Protein AF-A0A959EKQ5-F1 (afdb_monomer_lite)

Radius of gyration: 11.65 Å; chains: 1; bounding box: 23×32×29 Å

Sequence (76 aa):
MPENFTEQFIEKLEEHYGPWEKMTSRFGNATFGKIAKDLCISASQFSKLIYGSATDGMYVRSIRNIERLIEEQQAV

Secondary structure (DSSP, 8-state):
----HHHHHHHHHHHHH-SEETTTTEETTEEHHHHHHHTTS-HHHHHHHHTT-S-HHHHHHHHHHHHHHHHHHHT-

Structure (mmCIF, N/CA/C/O backbone):
data_AF-A0A959EKQ5-F1
#
_entry.id   AF-A0A959EKQ5-F1
#
loop_
_atom_site.group_PDB
_atom_site.id
_atom_site.type_symbol
_atom_site.label_atom_id
_atom_site.label_alt_id
_atom_site.label_comp_id
_atom_site.label_asym_id
_atom_site.label_entity_id
_atom_site.label_seq_id
_atom_site.pdbx_PDB_ins_code
_atom_site.Cartn_x
_atom_site.Cartn_y
_atom_site.Cartn_z
_atom_site.occupancy
_atom_site.B_iso_or_equiv
_atom_site.auth_seq_id
_atom_site.auth_comp_id
_atom_site.auth_asym_id
_atom_site.auth_atom_id
_atom_site.pdbx_PDB_model_num
ATOM 1 N N . MET A 1 1 ? -4.055 -21.641 -10.381 1.00 40.72 1 MET A N 1
ATOM 2 C CA . MET A 1 1 ? -4.216 -20.276 -10.921 1.00 40.72 1 MET A CA 1
ATOM 3 C C . MET A 1 1 ? -3.054 -19.464 -10.383 1.00 40.72 1 MET A C 1
ATOM 5 O O . MET A 1 1 ? -2.792 -19.635 -9.198 1.00 40.72 1 MET A O 1
ATOM 9 N N . PRO A 1 2 ? -2.310 -18.684 -11.184 1.00 48.34 2 PRO A N 1
ATOM 10 C CA . PRO A 1 2 ? -1.368 -17.739 -10.595 1.00 48.34 2 PRO A CA 1
ATOM 11 C C . PRO A 1 2 ? -2.169 -16.789 -9.698 1.00 48.34 2 PRO A C 1
ATOM 13 O O . PRO A 1 2 ? -3.201 -16.274 -10.127 1.00 48.34 2 PRO A O 1
ATOM 16 N N . GLU A 1 3 ? -1.755 -16.629 -8.444 1.00 59.91 3 GLU A N 1
ATOM 17 C CA . GLU A 1 3 ? -2.328 -15.608 -7.569 1.00 59.91 3 GLU A CA 1
ATOM 18 C C . GLU A 1 3 ? -2.047 -14.247 -8.208 1.00 59.91 3 GLU A C 1
ATOM 20 O O . GLU A 1 3 ? -0.890 -13.862 -8.389 1.00 59.91 3 GLU A O 1
ATOM 25 N N . ASN A 1 4 ? -3.097 -13.524 -8.607 1.00 87.75 4 ASN A N 1
ATOM 26 C CA . ASN A 1 4 ? -2.934 -12.161 -9.088 1.00 87.75 4 ASN A CA 1
ATOM 27 C C . ASN A 1 4 ? -2.836 -11.229 -7.881 1.00 87.75 4 ASN A C 1
ATOM 29 O O . ASN A 1 4 ? -3.780 -10.528 -7.523 1.00 87.75 4 ASN A O 1
ATOM 33 N N . PHE A 1 5 ? -1.674 -11.254 -7.228 1.00 92.56 5 PHE A N 1
ATOM 34 C CA . PHE A 1 5 ? -1.410 -10.444 -6.044 1.00 92.56 5 PHE A CA 1
ATOM 35 C C . PHE A 1 5 ? -1.650 -8.947 -6.270 1.00 92.56 5 PHE A C 1
ATOM 37 O O . PHE A 1 5 ? -1.997 -8.235 -5.332 1.00 92.56 5 PHE A O 1
ATOM 44 N N . THR A 1 6 ? -1.482 -8.472 -7.508 1.00 94.19 6 THR A N 1
ATOM 45 C CA . THR A 1 6 ? -1.766 -7.082 -7.881 1.00 94.19 6 THR A CA 1
ATOM 46 C C . THR A 1 6 ? -3.250 -6.768 -7.718 1.00 94.19 6 THR A C 1
ATOM 48 O O . THR A 1 6 ? -3.593 -5.786 -7.067 1.00 94.19 6 THR A O 1
ATOM 51 N N . GLU A 1 7 ? -4.128 -7.611 -8.272 1.00 94.00 7 GLU A N 1
ATOM 52 C CA . GLU A 1 7 ? -5.583 -7.454 -8.148 1.00 94.00 7 GLU A CA 1
ATOM 53 C C . GLU A 1 7 ? -6.020 -7.563 -6.689 1.00 94.00 7 GLU A C 1
ATOM 55 O O . GLU A 1 7 ? -6.663 -6.648 -6.190 1.00 94.00 7 GLU A O 1
ATOM 60 N N . GLN A 1 8 ? -5.567 -8.597 -5.974 1.00 95.88 8 GLN A N 1
ATOM 61 C CA . GLN A 1 8 ? -5.886 -8.773 -4.554 1.00 95.88 8 GLN A CA 1
ATOM 62 C C . GLN A 1 8 ? -5.458 -7.563 -3.710 1.00 95.88 8 GLN A C 1
ATOM 64 O O . GLN A 1 8 ? -6.182 -7.119 -2.820 1.00 95.88 8 GLN A O 1
ATOM 69 N N . PHE A 1 9 ? -4.270 -7.016 -3.976 1.00 96.88 9 PHE A N 1
A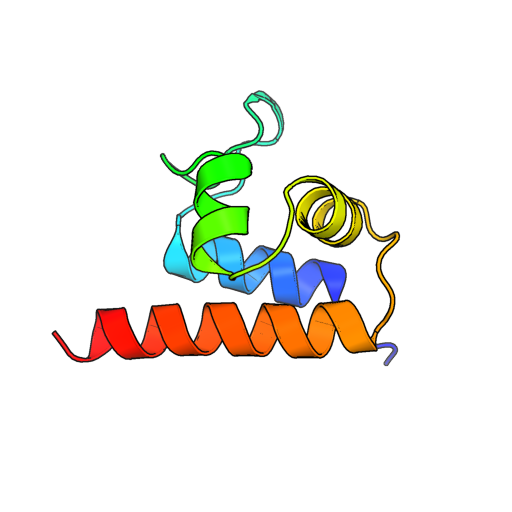TOM 70 C CA . PHE A 1 9 ? -3.788 -5.836 -3.272 1.00 96.88 9 PHE A CA 1
ATOM 71 C C . PHE A 1 9 ? -4.649 -4.604 -3.575 1.00 96.88 9 PHE A C 1
ATOM 73 O O . PHE A 1 9 ? -4.991 -3.872 -2.651 1.00 96.88 9 PHE A O 1
ATOM 80 N N . ILE A 1 10 ? -5.034 -4.391 -4.838 1.00 96.06 10 ILE A N 1
ATOM 81 C CA . ILE A 1 10 ? -5.917 -3.285 -5.238 1.00 96.06 10 ILE A CA 1
ATOM 82 C C . ILE A 1 10 ? -7.293 -3.428 -4.583 1.00 96.06 10 ILE A C 1
ATOM 84 O O . ILE A 1 10 ? -7.767 -2.462 -3.996 1.00 96.06 10 ILE A O 1
ATOM 88 N N . GLU A 1 11 ? -7.893 -4.617 -4.609 1.00 96.44 11 GLU A N 1
ATOM 89 C CA . GLU A 1 11 ? -9.193 -4.883 -3.980 1.00 96.44 11 GLU A CA 1
ATOM 90 C C . GLU A 1 11 ? -9.174 -4.544 -2.485 1.00 96.44 11 GLU A C 1
ATOM 92 O O . GLU A 1 11 ? -10.070 -3.865 -1.987 1.00 96.44 11 GLU A O 1
ATOM 97 N N . LYS A 1 12 ? -8.115 -4.938 -1.768 1.00 96.94 12 LYS A N 1
ATOM 98 C CA . LYS A 1 12 ? -7.964 -4.612 -0.343 1.00 96.94 12 LYS A CA 1
ATOM 99 C C . LYS A 1 12 ? -7.761 -3.123 -0.079 1.00 96.94 12 LYS A C 1
ATOM 101 O O . LYS A 1 12 ? -8.244 -2.603 0.926 1.00 96.94 12 LYS A O 1
ATOM 106 N N . LEU A 1 13 ? -7.063 -2.417 -0.967 1.00 97.31 13 LEU A N 1
ATOM 107 C CA . LEU A 1 13 ? -6.964 -0.961 -0.877 1.00 97.31 13 LEU A CA 1
ATOM 108 C C . LEU A 1 13 ? -8.325 -0.296 -1.096 1.00 97.31 13 LEU A C 1
ATOM 110 O O . LEU A 1 13 ? -8.654 0.640 -0.370 1.00 97.31 13 LEU A O 1
ATOM 114 N N . GLU A 1 14 ? -9.108 -0.779 -2.061 1.00 96.62 14 GLU A N 1
ATOM 115 C CA . GLU A 1 14 ? -10.452 -0.265 -2.325 1.00 96.62 14 GLU A CA 1
ATOM 116 C C . GLU A 1 14 ? -11.419 -0.543 -1.169 1.00 96.62 14 GLU A C 1
ATOM 118 O O . GLU A 1 14 ? -12.205 0.338 -0.821 1.00 96.62 14 GLU A O 1
ATOM 123 N N . GLU A 1 15 ? -11.308 -1.708 -0.523 1.00 96.12 15 GLU A N 1
ATOM 124 C CA . GLU A 1 15 ? -12.078 -2.079 0.673 1.00 96.12 15 GLU A CA 1
ATOM 125 C C . GLU A 1 15 ? -11.857 -1.090 1.831 1.00 96.12 15 GLU A C 1
ATOM 127 O O . GLU A 1 15 ? -12.817 -0.668 2.474 1.00 96.12 15 GLU A O 1
ATOM 132 N N . HIS A 1 16 ? -10.608 -0.684 2.083 1.00 96.38 16 HIS A N 1
ATOM 133 C CA . HIS A 1 16 ? -10.271 0.171 3.226 1.00 96.38 16 HIS A CA 1
ATOM 134 C C . HIS A 1 16 ? -10.350 1.679 2.933 1.00 96.38 16 HIS A C 1
A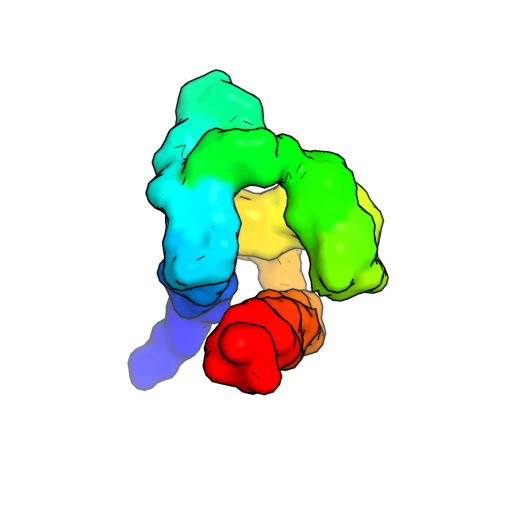TOM 136 O O . HIS A 1 16 ? -10.844 2.456 3.751 1.00 96.38 16 HIS A O 1
ATOM 142 N N . TYR A 1 17 ? -9.833 2.122 1.783 1.00 96.19 17 TYR A N 1
ATOM 143 C CA . TYR A 1 17 ? -9.667 3.547 1.462 1.00 96.19 17 TYR A CA 1
ATOM 144 C C . TYR A 1 17 ? -10.723 4.089 0.490 1.00 96.19 17 TYR A C 1
ATOM 146 O O . TYR A 1 17 ? -10.878 5.309 0.373 1.00 96.19 17 TYR A O 1
ATOM 154 N N . GLY A 1 18 ? -11.448 3.208 -0.201 1.00 96.00 18 GLY A N 1
ATOM 155 C CA . GLY A 1 18 ? -12.389 3.558 -1.261 1.00 96.00 18 GLY A CA 1
ATOM 156 C C . GLY A 1 18 ? -11.808 3.408 -2.676 1.00 96.00 18 GLY A C 1
ATOM 157 O O . GLY A 1 18 ? -10.639 3.059 -2.846 1.00 96.00 18 GLY A O 1
ATOM 158 N N . PRO A 1 19 ? -12.618 3.683 -3.713 1.00 95.88 19 PRO A N 1
ATOM 159 C CA . PRO A 1 19 ? -12.337 3.294 -5.096 1.00 95.88 19 PRO A CA 1
ATOM 160 C C . PRO A 1 19 ? -11.045 3.900 -5.650 1.00 95.88 19 PRO A C 1
ATOM 162 O O . PRO A 1 19 ? -10.678 5.033 -5.313 1.00 95.88 19 PRO A O 1
ATOM 165 N N . TRP A 1 20 ? -10.377 3.170 -6.546 1.00 93.88 20 TRP A N 1
ATOM 166 C CA . TRP A 1 20 ? -9.142 3.628 -7.168 1.00 93.88 20 TRP A CA 1
ATOM 167 C C . TRP A 1 20 ? -9.388 4.689 -8.250 1.00 93.88 20 TRP A C 1
ATOM 169 O O . TRP A 1 20 ? -9.785 4.408 -9.385 1.00 93.88 20 TRP A O 1
ATOM 179 N N . GLU A 1 21 ? -9.043 5.936 -7.939 1.00 92.19 21 GLU A N 1
ATOM 180 C CA . GLU A 1 21 ? -9.023 7.039 -8.894 1.00 92.19 21 GLU A CA 1
ATOM 181 C C . GLU A 1 21 ? -7.670 7.114 -9.619 1.00 92.19 21 GLU A C 1
ATOM 183 O O . GLU A 1 21 ? -6.731 7.813 -9.217 1.00 92.19 21 GLU A O 1
ATOM 188 N N . LYS A 1 22 ? -7.565 6.404 -10.747 1.00 82.75 22 LYS A N 1
ATOM 189 C CA . LYS A 1 22 ? -6.329 6.326 -11.553 1.00 82.75 22 LYS A CA 1
ATOM 190 C C . LYS A 1 22 ? -5.792 7.691 -11.999 1.00 82.75 22 LYS A C 1
ATOM 192 O O . LYS A 1 22 ? -4.581 7.881 -12.049 1.00 82.75 22 LYS A O 1
ATOM 197 N N . MET A 1 23 ? -6.680 8.645 -12.288 1.00 84.12 23 MET A N 1
ATOM 198 C CA . MET A 1 23 ? -6.305 9.987 -12.761 1.00 84.12 23 MET A CA 1
ATOM 199 C C . MET A 1 23 ? -5.623 10.829 -11.678 1.00 84.12 23 MET A C 1
ATOM 201 O O . MET A 1 23 ? -4.801 11.684 -11.993 1.00 84.12 23 MET A O 1
ATOM 205 N N . THR A 1 24 ? -5.956 10.598 -10.406 1.00 86.44 24 THR A N 1
ATOM 206 C CA . THR A 1 24 ? -5.485 11.417 -9.280 1.00 86.44 24 THR A CA 1
ATOM 207 C C . THR A 1 24 ? -4.471 10.689 -8.400 1.00 86.44 24 THR A C 1
ATOM 209 O O . THR A 1 24 ? -3.908 11.306 -7.496 1.00 86.44 24 THR A O 1
ATOM 212 N N . SER A 1 25 ? -4.181 9.410 -8.684 1.00 86.81 25 SER A N 1
ATOM 213 C CA . SER A 1 25 ? -3.312 8.554 -7.858 1.00 86.81 25 SER A CA 1
ATOM 214 C C . SER A 1 25 ? -3.791 8.510 -6.404 1.00 86.81 25 SER A C 1
ATOM 216 O O . SER A 1 25 ? -3.041 8.782 -5.456 1.00 86.81 25 SER A O 1
ATOM 218 N N . ARG A 1 26 ? -5.084 8.218 -6.240 1.00 93.06 26 ARG A N 1
ATOM 219 C CA . ARG A 1 26 ? -5.765 8.141 -4.946 1.00 93.06 26 ARG A CA 1
ATOM 220 C C . ARG A 1 26 ? -6.652 6.914 -4.862 1.00 93.06 26 ARG A C 1
ATOM 222 O O . ARG A 1 26 ? -7.142 6.435 -5.879 1.00 93.06 26 ARG A O 1
ATOM 229 N N . PHE A 1 27 ? -6.863 6.451 -3.641 1.00 95.75 27 PHE A N 1
ATOM 230 C CA . PHE A 1 27 ? -7.934 5.523 -3.296 1.00 95.75 27 PHE A CA 1
ATOM 231 C C . PHE A 1 27 ? -8.895 6.291 -2.393 1.00 95.75 27 PHE A C 1
ATOM 233 O O . PHE A 1 27 ? -8.491 6.746 -1.319 1.00 95.75 27 PHE A O 1
ATOM 240 N N . GLY A 1 28 ? -10.101 6.572 -2.892 1.00 93.50 28 GLY A N 1
ATOM 241 C CA . GLY A 1 28 ? -10.991 7.570 -2.298 1.00 93.50 28 GLY A CA 1
ATOM 242 C C . GLY A 1 28 ? -10.261 8.896 -2.027 1.00 93.50 28 GLY A C 1
ATOM 243 O O . GLY A 1 28 ? -9.711 9.528 -2.928 1.00 93.50 28 GLY A O 1
ATOM 244 N N . ASN A 1 29 ? -10.194 9.301 -0.756 1.00 92.75 29 ASN A N 1
ATOM 245 C CA . ASN A 1 29 ? -9.497 10.526 -0.336 1.00 92.75 29 ASN A CA 1
ATOM 246 C C . ASN A 1 29 ? -8.021 10.311 0.058 1.00 92.75 29 ASN A C 1
ATOM 248 O O . ASN A 1 29 ? -7.316 11.282 0.353 1.00 92.75 29 ASN A O 1
ATOM 252 N N . ALA A 1 30 ? -7.531 9.069 0.081 1.00 96.25 30 ALA A N 1
ATOM 253 C CA . ALA A 1 30 ? -6.171 8.747 0.495 1.00 96.25 30 ALA A CA 1
ATOM 254 C C . ALA A 1 30 ? -5.183 8.864 -0.676 1.00 96.25 30 ALA A C 1
ATOM 256 O O . ALA A 1 30 ? -5.353 8.266 -1.737 1.00 96.25 30 ALA A O 1
ATOM 257 N N . THR A 1 31 ? -4.107 9.628 -0.478 1.00 95.06 31 THR A N 1
ATOM 258 C CA . THR A 1 31 ? -3.008 9.723 -1.448 1.00 95.06 31 THR A CA 1
ATOM 259 C C . THR A 1 31 ? -2.082 8.516 -1.339 1.00 95.06 31 THR A C 1
ATOM 261 O O . THR A 1 31 ? -1.911 7.955 -0.258 1.00 95.06 31 THR A O 1
ATOM 264 N N . PHE A 1 32 ? -1.389 8.168 -2.425 1.00 94.94 32 PHE A N 1
ATOM 265 C CA . PHE A 1 32 ? -0.389 7.088 -2.414 1.00 94.94 32 PHE A CA 1
ATOM 266 C C . PHE A 1 32 ? 0.655 7.244 -1.295 1.00 94.94 32 PHE A C 1
ATOM 268 O O . PHE A 1 32 ? 1.053 6.264 -0.673 1.00 94.94 32 PHE A O 1
ATOM 275 N N . GLY A 1 33 ? 1.072 8.478 -0.990 1.00 95.25 33 GLY A N 1
ATOM 276 C CA . GLY A 1 33 ? 2.003 8.749 0.108 1.00 95.25 33 GLY A CA 1
ATOM 277 C C . GLY A 1 33 ? 1.415 8.455 1.492 1.00 95.25 33 GLY A C 1
ATOM 278 O O . GLY A 1 33 ? 2.121 7.927 2.350 1.00 95.25 33 GLY A O 1
ATOM 279 N N . LYS A 1 34 ? 0.126 8.757 1.706 1.00 96.06 34 LYS A N 1
ATOM 280 C CA . LYS A 1 34 ? -0.578 8.411 2.949 1.00 96.06 34 LYS A CA 1
ATOM 281 C C . LYS A 1 34 ? -0.691 6.896 3.098 1.00 96.06 34 LYS A C 1
ATOM 283 O O . LYS A 1 34 ? -0.309 6.378 4.139 1.00 96.06 34 LYS A O 1
ATOM 288 N N . ILE A 1 35 ? -1.121 6.207 2.043 1.00 97.38 35 ILE A N 1
ATOM 289 C CA . ILE A 1 35 ? -1.284 4.748 2.040 1.00 97.38 35 ILE A CA 1
ATOM 290 C C . ILE A 1 35 ? 0.059 4.053 2.292 1.00 97.38 35 ILE A C 1
ATOM 292 O O . ILE A 1 35 ? 0.153 3.171 3.136 1.00 97.38 35 ILE A O 1
ATOM 296 N N . ALA A 1 36 ? 1.134 4.486 1.626 1.00 97.62 36 ALA A N 1
ATOM 297 C CA . ALA A 1 36 ? 2.467 3.928 1.851 1.00 97.62 36 ALA A CA 1
ATOM 298 C C . ALA A 1 36 ? 2.900 4.046 3.324 1.00 97.62 36 ALA A C 1
ATOM 300 O O . ALA A 1 36 ? 3.431 3.091 3.891 1.00 97.62 36 ALA A O 1
ATOM 301 N N . LYS A 1 37 ? 2.626 5.199 3.953 1.00 97.50 37 LYS A N 1
ATOM 302 C CA . LYS A 1 37 ? 2.916 5.429 5.372 1.00 97.50 37 LYS A CA 1
ATOM 303 C C . LYS A 1 37 ? 2.106 4.500 6.279 1.00 97.50 37 LYS A C 1
ATOM 305 O O . LYS A 1 37 ? 2.684 3.943 7.205 1.00 97.50 37 LYS A O 1
ATOM 310 N N . ASP A 1 38 ? 0.819 4.323 6.002 1.00 97.19 38 ASP A N 1
ATOM 311 C CA . ASP A 1 38 ? -0.065 3.44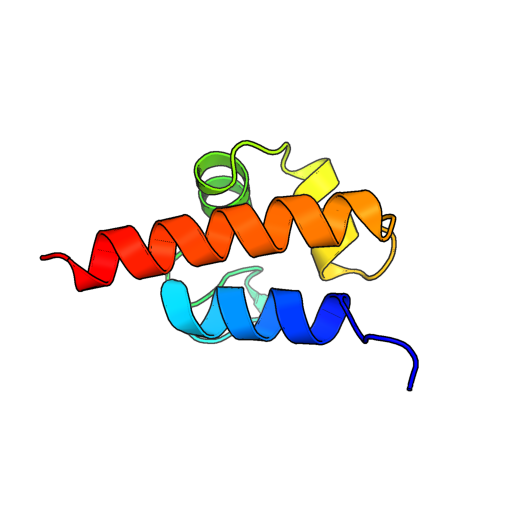5 6.782 1.00 97.19 38 ASP A CA 1
ATOM 312 C C . ASP A 1 38 ? 0.359 1.977 6.677 1.00 97.19 38 ASP A C 1
ATOM 314 O O . ASP A 1 38 ? 0.382 1.257 7.669 1.00 97.19 38 ASP A O 1
ATOM 318 N N . LEU A 1 39 ? 0.795 1.553 5.488 1.00 97.25 39 LEU A N 1
ATOM 319 C CA . LEU A 1 39 ? 1.321 0.211 5.245 1.00 97.25 39 LEU A CA 1
ATOM 320 C C . LEU A 1 39 ? 2.765 0.012 5.727 1.00 97.25 39 LEU A C 1
ATOM 322 O O . LEU A 1 39 ? 3.324 -1.065 5.509 1.00 97.25 39 LEU A O 1
ATOM 326 N N . CYS A 1 40 ? 3.386 1.018 6.353 1.00 96.12 40 CYS A N 1
ATOM 327 C CA . CYS A 1 40 ? 4.779 0.988 6.805 1.00 96.12 40 CYS A CA 1
ATOM 328 C C . CYS A 1 40 ? 5.788 0.651 5.685 1.00 96.12 40 CYS A C 1
ATOM 330 O O . CYS A 1 40 ? 6.770 -0.059 5.911 1.00 96.12 40 CYS A O 1
ATOM 332 N N . ILE A 1 41 ? 5.562 1.167 4.472 1.00 96.50 41 ILE A N 1
ATOM 333 C CA . ILE A 1 41 ? 6.443 0.997 3.306 1.00 96.50 41 ILE A CA 1
ATOM 334 C C . 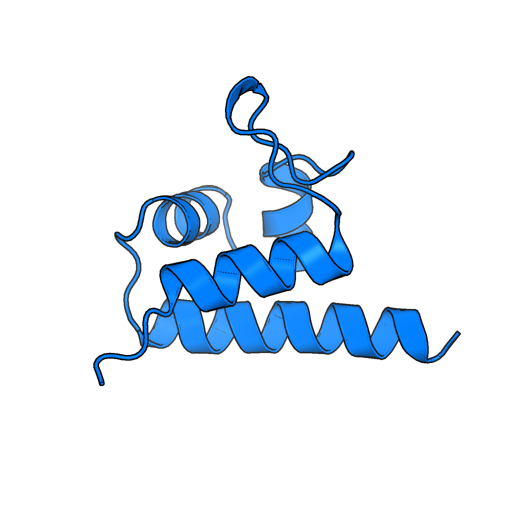ILE A 1 41 ? 6.804 2.344 2.673 1.00 96.50 41 ILE A C 1
ATOM 336 O O . ILE A 1 41 ? 6.196 3.380 2.936 1.00 96.50 41 ILE A O 1
ATOM 340 N N . SER A 1 42 ? 7.816 2.356 1.804 1.00 96.50 42 SER A N 1
ATOM 341 C CA . SER A 1 42 ? 8.150 3.572 1.057 1.00 96.50 42 SER A CA 1
ATOM 342 C C . SER A 1 42 ? 7.174 3.811 -0.099 1.00 96.50 42 SER A C 1
ATOM 344 O O . SER A 1 42 ? 6.627 2.869 -0.673 1.00 96.50 42 SER A O 1
ATOM 346 N N . ALA A 1 43 ? 7.024 5.070 -0.523 1.00 94.44 43 ALA A N 1
ATOM 347 C CA . ALA A 1 43 ? 6.230 5.410 -1.708 1.00 94.44 43 ALA A CA 1
ATOM 348 C C . ALA A 1 43 ? 6.717 4.673 -2.973 1.00 94.44 43 ALA A C 1
ATOM 350 O O . ALA A 1 43 ? 5.912 4.278 -3.807 1.00 94.44 43 ALA A O 1
ATOM 351 N N . SER A 1 44 ? 8.027 4.422 -3.094 1.00 95.38 44 SER A N 1
ATOM 352 C CA . SER A 1 44 ? 8.583 3.629 -4.200 1.00 95.38 44 SER A CA 1
ATOM 353 C C . SER A 1 44 ? 8.128 2.168 -4.150 1.00 95.38 44 SER A C 1
ATOM 355 O O . SER A 1 44 ? 7.766 1.608 -5.183 1.00 95.38 44 SER A O 1
ATOM 357 N N . GLN A 1 45 ? 8.117 1.550 -2.964 1.00 96.44 45 GLN A N 1
ATOM 358 C CA . GLN A 1 45 ? 7.597 0.192 -2.800 1.00 96.44 45 GLN A CA 1
ATOM 359 C C . GLN A 1 45 ? 6.098 0.128 -3.090 1.00 96.44 45 GLN A C 1
ATOM 361 O O . GLN A 1 45 ? 5.667 -0.788 -3.785 1.00 96.44 45 GLN A O 1
ATOM 366 N N . PHE A 1 46 ? 5.333 1.123 -2.636 1.00 96.88 46 PHE A N 1
ATOM 367 C CA . PHE A 1 46 ? 3.910 1.228 -2.944 1.00 96.88 46 PHE A CA 1
ATOM 368 C C . PHE A 1 46 ? 3.654 1.320 -4.454 1.00 96.88 46 PHE A C 1
ATOM 370 O O . PHE A 1 46 ? 2.885 0.532 -4.993 1.00 96.88 46 PHE A O 1
ATOM 377 N N . SER A 1 47 ? 4.374 2.187 -5.173 1.00 94.88 47 SER A N 1
ATOM 378 C CA . SER A 1 47 ? 4.253 2.277 -6.634 1.00 94.88 47 SER A CA 1
ATOM 379 C C . SER A 1 47 ? 4.564 0.951 -7.335 1.00 94.88 47 SER A C 1
ATOM 381 O O . SER A 1 47 ? 3.883 0.596 -8.292 1.00 94.88 47 SER A O 1
ATOM 383 N N . LYS A 1 48 ? 5.554 0.181 -6.861 1.00 96.19 48 LYS A N 1
ATOM 384 C CA . LYS A 1 48 ? 5.852 -1.143 -7.437 1.00 96.19 48 LYS A CA 1
ATOM 385 C C . LYS A 1 48 ? 4.683 -2.118 -7.299 1.00 96.19 48 LYS A C 1
ATOM 387 O O . LYS A 1 48 ? 4.434 -2.868 -8.238 1.00 96.19 48 LYS A O 1
ATOM 392 N N . LEU A 1 49 ? 3.994 -2.092 -6.156 1.00 96.69 49 LEU A N 1
ATOM 393 C CA . LEU A 1 49 ? 2.812 -2.919 -5.894 1.00 96.69 49 LEU A CA 1
ATOM 394 C C . LEU A 1 49 ? 1.633 -2.503 -6.784 1.00 96.69 49 LEU A C 1
ATOM 396 O O . LEU A 1 49 ? 0.967 -3.359 -7.344 1.00 96.69 49 LEU A O 1
ATOM 400 N N . ILE A 1 50 ? 1.415 -1.197 -6.977 1.00 95.12 50 ILE A N 1
ATOM 401 C CA . ILE A 1 50 ? 0.352 -0.688 -7.861 1.00 95.12 50 ILE A CA 1
ATOM 402 C C . ILE A 1 50 ? 0.593 -1.061 -9.329 1.00 95.12 50 ILE A C 1
ATOM 404 O O . ILE A 1 50 ? -0.343 -1.408 -10.044 1.00 95.12 50 ILE A O 1
ATOM 408 N N . TYR A 1 51 ? 1.842 -0.987 -9.794 1.00 92.50 51 TYR A N 1
ATOM 409 C CA . TYR A 1 51 ? 2.182 -1.189 -11.205 1.00 92.50 51 TYR A CA 1
ATOM 410 C C . TYR A 1 51 ? 2.663 -2.609 -11.545 1.00 92.50 51 TYR A C 1
ATOM 412 O O . TYR A 1 51 ? 3.229 -2.810 -12.617 1.00 92.50 51 TYR A O 1
ATOM 420 N N . GLY A 1 52 ? 2.477 -3.597 -10.663 1.00 92.88 52 GLY A N 1
ATOM 421 C CA . GLY A 1 52 ? 2.752 -4.997 -11.012 1.00 92.88 52 GLY A CA 1
ATOM 422 C C . GLY A 1 52 ? 4.236 -5.381 -11.074 1.00 92.88 52 GLY A C 1
ATOM 423 O O . GLY A 1 52 ? 4.577 -6.387 -11.685 1.00 92.88 52 GLY A O 1
ATOM 424 N N . SER A 1 53 ? 5.137 -4.590 -10.480 1.00 94.94 53 SER A N 1
ATOM 425 C CA . SER A 1 53 ? 6.602 -4.805 -10.537 1.00 94.94 53 SER A CA 1
ATOM 426 C C . SER A 1 53 ? 7.227 -5.171 -9.186 1.00 94.94 53 SER A C 1
ATOM 428 O O . SER A 1 53 ? 8.452 -5.204 -9.033 1.00 94.94 53 SER A O 1
ATOM 430 N N . ALA A 1 54 ? 6.389 -5.409 -8.179 1.00 95.75 54 ALA A N 1
ATOM 431 C CA . ALA A 1 54 ? 6.801 -5.903 -6.877 1.00 95.75 54 ALA A CA 1
ATOM 432 C C . ALA A 1 54 ? 7.024 -7.423 -6.899 1.00 95.75 54 ALA A C 1
ATOM 434 O O . ALA A 1 54 ? 6.516 -8.131 -7.763 1.00 95.75 54 ALA A O 1
ATOM 435 N N . THR A 1 55 ? 7.789 -7.926 -5.932 1.00 95.88 55 THR A N 1
ATOM 436 C CA . THR A 1 55 ? 7.946 -9.373 -5.740 1.00 95.88 55 THR A CA 1
ATOM 437 C C . THR A 1 55 ? 6.767 -9.943 -4.954 1.00 95.88 55 THR A C 1
ATOM 439 O O . THR A 1 55 ? 6.159 -9.232 -4.154 1.00 95.88 55 THR A O 1
ATOM 442 N N . ASP A 1 56 ? 6.499 -11.240 -5.083 1.00 95.56 56 ASP A N 1
ATOM 443 C CA . ASP A 1 56 ? 5.439 -11.933 -4.331 1.00 95.56 56 ASP A CA 1
ATOM 444 C C . ASP A 1 56 ? 5.555 -11.690 -2.818 1.00 95.56 56 ASP A C 1
ATOM 446 O O . ASP A 1 56 ? 4.589 -11.355 -2.138 1.00 95.56 56 ASP A O 1
ATOM 450 N N . GLY A 1 57 ? 6.777 -11.741 -2.276 1.00 95.75 57 GLY A N 1
ATOM 451 C CA . GLY A 1 57 ? 7.022 -11.464 -0.859 1.00 95.75 57 GLY A CA 1
ATOM 452 C C . GLY A 1 57 ? 6.722 -10.018 -0.440 1.00 95.75 57 GLY A C 1
ATOM 453 O O . GLY A 1 57 ? 6.445 -9.776 0.735 1.00 95.75 57 GLY A O 1
ATOM 454 N N . MET A 1 58 ? 6.784 -9.048 -1.360 1.00 96.69 58 MET A N 1
ATOM 455 C CA . MET A 1 58 ? 6.312 -7.685 -1.092 1.00 96.69 58 MET A CA 1
ATOM 456 C C . MET A 1 58 ? 4.789 -7.655 -1.017 1.00 96.69 58 MET A C 1
ATOM 458 O O . MET A 1 58 ? 4.265 -7.104 -0.054 1.00 96.69 58 MET A O 1
ATOM 462 N N . TYR A 1 59 ? 4.102 -8.292 -1.967 1.00 97.50 59 TYR A N 1
ATOM 463 C CA . TYR A 1 59 ? 2.644 -8.380 -1.954 1.00 97.50 59 TYR A CA 1
ATOM 464 C C . TYR A 1 59 ? 2.118 -9.038 -0.689 1.00 97.50 59 TYR A C 1
ATOM 466 O O . TYR A 1 59 ? 1.317 -8.431 0.009 1.00 97.50 59 TYR A O 1
ATOM 474 N N . VAL A 1 60 ? 2.630 -10.216 -0.329 1.00 96.38 60 VAL A N 1
ATOM 475 C CA . VAL A 1 60 ? 2.193 -10.940 0.875 1.00 96.38 60 VAL A CA 1
ATOM 476 C C . VAL A 1 60 ? 2.318 -10.074 2.132 1.00 96.38 60 VAL A C 1
ATOM 478 O O . VAL A 1 60 ? 1.423 -10.072 2.974 1.00 96.38 60 VAL A O 1
ATOM 481 N N . ARG A 1 61 ? 3.411 -9.309 2.278 1.00 97.31 61 ARG A N 1
ATOM 482 C CA . ARG A 1 61 ? 3.578 -8.398 3.424 1.00 97.31 61 ARG A CA 1
ATOM 483 C C . ARG A 1 61 ? 2.601 -7.226 3.372 1.00 97.31 61 ARG A C 1
ATOM 485 O O . ARG A 1 61 ? 2.000 -6.904 4.388 1.00 97.31 61 ARG A O 1
ATOM 492 N N . SER A 1 62 ? 2.444 -6.594 2.214 1.00 97.88 62 SER A N 1
ATOM 493 C CA . SER A 1 62 ? 1.576 -5.425 2.066 1.00 97.88 62 SER A CA 1
ATOM 494 C C . SER A 1 62 ? 0.090 -5.765 2.176 1.00 97.88 62 SER A C 1
ATOM 496 O O . SER A 1 62 ? -0.638 -4.990 2.786 1.00 97.88 62 SER A O 1
ATOM 498 N N . ILE A 1 63 ? -0.334 -6.931 1.678 1.00 97.62 63 ILE A N 1
ATOM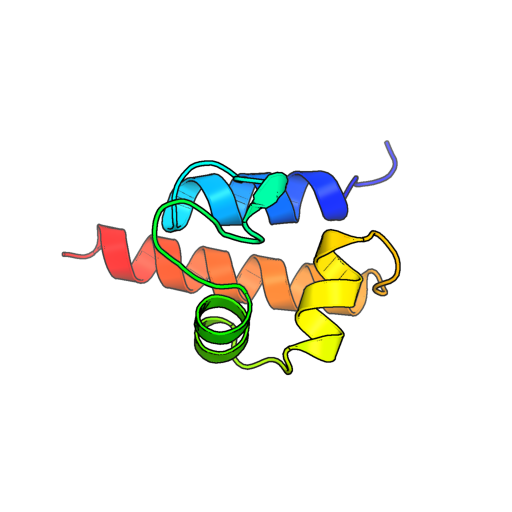 499 C CA . ILE A 1 63 ? -1.693 -7.469 1.838 1.00 97.62 63 ILE A CA 1
ATOM 500 C C . ILE A 1 63 ? -1.991 -7.713 3.322 1.00 97.62 63 ILE A C 1
ATOM 502 O O . ILE A 1 63 ? -2.969 -7.189 3.840 1.00 97.62 63 ILE A O 1
ATOM 506 N N . ARG A 1 64 ? -1.089 -8.379 4.053 1.00 97.12 64 ARG A N 1
ATOM 507 C CA . ARG A 1 64 ? -1.249 -8.560 5.507 1.00 97.12 64 ARG A CA 1
ATOM 508 C C . ARG A 1 64 ? -1.319 -7.238 6.269 1.00 97.12 64 ARG A C 1
ATOM 510 O O . ARG A 1 64 ? -2.035 -7.137 7.258 1.00 97.12 64 ARG A O 1
ATOM 517 N N . ASN A 1 65 ? -0.562 -6.227 5.842 1.00 97.75 65 ASN A N 1
ATOM 518 C CA . ASN A 1 65 ? -0.600 -4.916 6.487 1.00 97.75 65 ASN A CA 1
ATOM 519 C C . ASN A 1 65 ? -1.953 -4.218 6.272 1.00 97.75 65 ASN A C 1
ATOM 521 O O . ASN A 1 65 ? -2.487 -3.677 7.233 1.00 97.75 65 ASN A O 1
ATOM 525 N N . ILE A 1 66 ? -2.523 -4.249 5.059 1.00 97.62 66 ILE A N 1
ATOM 526 C CA . ILE A 1 66 ? -3.846 -3.648 4.803 1.00 97.62 66 ILE A CA 1
ATOM 527 C C . ILE A 1 66 ? -4.976 -4.444 5.464 1.00 97.62 66 ILE A C 1
ATOM 529 O O . ILE A 1 66 ? -5.896 -3.840 6.002 1.00 97.62 66 ILE A O 1
ATOM 533 N N . GLU A 1 67 ? -4.880 -5.776 5.517 1.00 97.25 67 GLU A N 1
ATOM 534 C CA . GLU A 1 67 ? -5.828 -6.624 6.254 1.00 97.25 67 GLU A CA 1
ATOM 535 C C . GLU A 1 67 ? -5.896 -6.229 7.734 1.00 97.25 67 GLU A C 1
ATOM 537 O O . GLU A 1 67 ? -6.985 -6.038 8.265 1.00 97.25 67 GLU A O 1
ATOM 542 N N . ARG A 1 68 ? -4.746 -5.984 8.376 1.00 96.62 68 ARG A N 1
ATOM 543 C CA . ARG A 1 68 ? -4.707 -5.499 9.766 1.00 96.62 68 ARG A CA 1
ATOM 544 C C . ARG A 1 68 ? -5.369 -4.133 9.939 1.00 96.62 68 ARG A C 1
ATOM 546 O O . ARG A 1 68 ? -6.075 -3.933 10.919 1.00 96.62 68 ARG A O 1
ATOM 553 N N . LEU A 1 69 ? -5.171 -3.206 9.000 1.00 96.12 69 LEU A N 1
ATOM 554 C CA . LEU A 1 69 ? -5.824 -1.890 9.047 1.00 96.12 69 LEU A CA 1
ATOM 555 C C . LEU A 1 69 ? -7.351 -2.002 8.913 1.00 96.12 69 LEU A C 1
ATOM 557 O O . LEU A 1 69 ? -8.081 -1.267 9.577 1.00 96.12 69 LEU A O 1
ATOM 561 N N . ILE A 1 70 ? -7.835 -2.929 8.079 1.00 95.75 70 ILE A N 1
ATOM 562 C CA . ILE A 1 70 ? -9.268 -3.220 7.928 1.00 95.75 70 ILE A CA 1
ATOM 563 C C . ILE A 1 70 ? -9.834 -3.797 9.231 1.00 95.75 70 ILE A C 1
ATOM 565 O O . ILE A 1 70 ? -10.857 -3.318 9.717 1.00 95.75 70 ILE A O 1
ATOM 569 N N . GLU A 1 71 ? -9.159 -4.785 9.821 1.00 95.31 71 GLU A N 1
ATOM 570 C CA . GLU A 1 71 ? -9.561 -5.388 11.100 1.00 95.31 71 GLU A CA 1
ATOM 571 C C . GLU A 1 71 ? -9.613 -4.347 12.230 1.00 95.31 71 GLU A C 1
ATOM 573 O O . GLU A 1 71 ? -10.581 -4.299 12.989 1.00 95.31 71 GLU A O 1
ATOM 578 N N . GLU A 1 72 ? -8.608 -3.471 12.316 1.00 93.12 72 GLU A N 1
ATOM 579 C CA . GLU A 1 72 ? -8.551 -2.384 13.301 1.00 93.12 72 GLU A CA 1
ATOM 580 C C . GLU A 1 72 ? 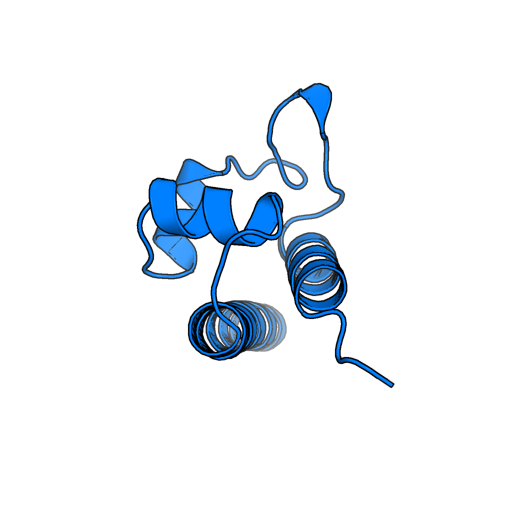-9.695 -1.370 13.125 1.00 93.12 72 GLU A C 1
ATOM 582 O O . GLU A 1 72 ? -10.207 -0.849 14.115 1.00 93.12 72 GLU A O 1
ATOM 587 N N . GLN A 1 73 ? -10.131 -1.108 11.889 1.00 87.94 73 GLN A N 1
ATOM 588 C CA . GLN A 1 73 ? -11.259 -0.217 11.602 1.00 87.94 73 GLN A CA 1
ATOM 589 C C . GLN A 1 73 ? -12.616 -0.836 11.969 1.00 87.94 73 GLN A C 1
ATOM 591 O O . GLN A 1 73 ? -13.516 -0.112 12.385 1.00 87.94 73 GLN A O 1
ATOM 596 N N . GLN A 1 74 ? -12.773 -2.153 11.807 1.00 79.50 74 GLN A N 1
ATOM 597 C CA . GLN A 1 74 ? -14.017 -2.879 12.105 1.00 79.50 74 GLN A CA 1
ATOM 598 C C . GLN A 1 74 ? -14.212 -3.175 13.599 1.00 79.50 74 GLN A C 1
ATOM 600 O O . GLN A 1 74 ? -15.323 -3.480 14.025 1.00 79.50 74 GLN A O 1
ATOM 605 N N . ALA A 1 75 ? -13.147 -3.103 14.398 1.00 72.81 75 ALA A N 1
ATOM 606 C CA . ALA A 1 75 ? -13.195 -3.308 15.845 1.00 72.81 75 ALA A CA 1
ATOM 607 C C . ALA A 1 75 ? -13.737 -2.094 16.638 1.00 72.81 75 ALA A C 1
ATOM 609 O O . ALA A 1 75 ? -13.737 -2.129 17.872 1.00 72.81 75 ALA A O 1
ATOM 610 N N . VAL A 1 76 ? -14.171 -1.033 15.945 1.00 54.41 76 VAL A N 1
ATOM 611 C CA . VAL A 1 76 ? -14.706 0.232 16.487 1.00 54.41 76 VAL A CA 1
ATOM 612 C C . VAL A 1 76 ? -16.198 0.338 16.197 1.00 54.41 76 VAL A C 1
ATOM 614 O O . VAL A 1 76 ? -16.937 0.725 17.131 1.00 54.41 76 VAL A O 1
#

Foldseek 3Di:
DPPPLLVLLQVLLCLQQNCQDPVQCGHNPHHLCNLCVQLVHHSVLSVCSNVVNHDPVSSVSSSVSSVVVNVVVVVD

pLDDT: mean 92.15, std 10.76, range [40.72, 97.88]